Protein AF-A0A0F9K3F4-F1 (afdb_monomer_lite)

Foldseek 3Di:
DDPDDPCVPPCPDQDLLNVLVVVCVVVQKDWPDWDWDDDVNQIKIKTKIWHADPPPPDDDGTDMFMAMDSDSNRGSVRRVVVVVVVVVVD

Sequence (90 aa):
MSGSDLTRYGAVGVSEAARYRKRFADAGWSVAIHNDYRLDGEPMTFWLFTKPLASSACRESGWFVKGEGASDEEALRQAWAALEAFKTRD

Secondary structure (DSSP, 8-state):
-----GGGS---PPPHHHHHHHHHHHTT-EEEEEEEEEETTEEEEEEEEEE--TT-SSSPPPEEEEEEESSHHHHHHHHHHHHHHHHTT-

pLDDT: mean 83.06, std 19.85, range [38.88, 98.5]

Radius of gyration: 17.92 Å; chains: 1; bounding box: 50×45×46 Å

Structure (mmCIF, N/CA/C/O backbone):
data_AF-A0A0F9K3F4-F1
#
_entry.id   AF-A0A0F9K3F4-F1
#
loop_
_atom_site.group_PDB
_atom_site.id
_atom_site.type_symbol
_atom_site.label_atom_id
_atom_site.label_alt_id
_atom_site.label_comp_id
_atom_site.label_asym_id
_atom_site.label_entity_id
_atom_site.label_seq_id
_atom_site.pdbx_PDB_ins_code
_atom_site.Cartn_x
_atom_site.Cartn_y
_atom_site.Cartn_z
_atom_site.occupancy
_atom_site.B_iso_or_equiv
_atom_site.auth_seq_id
_atom_site.auth_comp_id
_atom_site.auth_asym_id
_atom_site.auth_atom_id
_atom_site.pdbx_PDB_model_num
ATOM 1 N N . MET A 1 1 ? -30.477 27.539 -28.290 1.00 38.88 1 MET A N 1
ATOM 2 C CA . MET A 1 1 ? -29.364 26.606 -28.020 1.00 38.88 1 MET A CA 1
ATOM 3 C C . MET A 1 1 ? -28.562 27.183 -26.867 1.00 38.88 1 MET A C 1
ATOM 5 O O . MET A 1 1 ? -27.799 28.114 -27.071 1.00 38.88 1 MET A O 1
ATOM 9 N N . SER A 1 2 ? -28.865 26.747 -25.644 1.00 43.62 2 SER A N 1
ATOM 10 C CA . SER A 1 2 ? -28.206 27.206 -24.418 1.00 43.62 2 SER A CA 1
ATOM 11 C C . SER A 1 2 ? -27.075 26.230 -24.113 1.00 43.62 2 SER A C 1
ATOM 13 O O . SER A 1 2 ? -27.319 25.029 -24.004 1.00 43.62 2 SER A O 1
ATOM 15 N N . GLY A 1 3 ? -25.845 26.746 -24.068 1.00 44.97 3 GLY A N 1
ATOM 16 C CA . GLY A 1 3 ? -24.673 26.002 -23.627 1.00 44.97 3 GLY A CA 1
ATOM 17 C C . GLY A 1 3 ? -24.856 25.608 -22.169 1.00 44.97 3 GLY A C 1
ATOM 18 O O . GLY A 1 3 ? -24.924 26.469 -21.294 1.00 44.97 3 GLY A O 1
ATOM 19 N N . SER A 1 4 ? -24.984 24.308 -21.923 1.00 45.22 4 SER A N 1
ATOM 20 C CA . SER A 1 4 ? -25.016 23.755 -20.579 1.00 45.22 4 SER A CA 1
ATOM 21 C C . SER A 1 4 ? -23.622 23.860 -19.973 1.00 45.22 4 SER A C 1
ATOM 23 O O . SER A 1 4 ? -22.692 23.146 -20.347 1.00 45.22 4 SER A O 1
ATOM 25 N N . ASP A 1 5 ? -23.532 24.810 -19.060 1.00 44.53 5 ASP A N 1
ATOM 26 C CA . ASP A 1 5 ? -22.425 25.155 -18.196 1.00 44.53 5 ASP A CA 1
ATOM 27 C C . ASP A 1 5 ? -21.915 23.934 -17.404 1.00 44.53 5 ASP A C 1
ATOM 29 O O . ASP A 1 5 ? -22.533 23.477 -16.439 1.00 44.53 5 ASP A O 1
ATOM 33 N N . LEU A 1 6 ? -20.781 23.379 -17.843 1.00 48.31 6 LEU A N 1
ATOM 34 C CA . LEU A 1 6 ? -20.082 22.271 -17.180 1.00 48.31 6 LEU A CA 1
ATOM 35 C C . LEU A 1 6 ? -19.288 22.723 -15.939 1.00 48.31 6 LEU A C 1
ATOM 37 O O . LEU A 1 6 ? -18.643 21.895 -15.302 1.00 48.31 6 LEU A O 1
ATOM 41 N N . THR A 1 7 ? -19.356 23.997 -15.532 1.00 48.56 7 THR A N 1
ATOM 42 C CA . THR A 1 7 ? -18.676 24.479 -14.312 1.00 48.56 7 THR A CA 1
ATOM 43 C C . THR A 1 7 ? -19.360 24.055 -13.003 1.00 48.56 7 THR A C 1
ATOM 45 O O . THR A 1 7 ? -18.824 24.297 -11.922 1.00 48.56 7 THR A O 1
ATOM 48 N N . ARG A 1 8 ? -20.518 23.376 -13.061 1.00 45.41 8 ARG A N 1
ATOM 49 C CA . ARG A 1 8 ? -21.299 22.986 -11.869 1.00 45.41 8 ARG A CA 1
ATOM 50 C C . ARG A 1 8 ? -20.816 21.724 -11.150 1.00 45.41 8 ARG A C 1
ATOM 52 O O . ARG A 1 8 ? -21.173 21.526 -9.991 1.00 45.41 8 ARG A O 1
ATOM 59 N N . TYR A 1 9 ? -19.982 20.903 -11.785 1.00 44.94 9 TYR A N 1
ATOM 60 C CA . TYR A 1 9 ? -19.231 19.859 -11.087 1.00 44.94 9 TYR A CA 1
ATOM 61 C C . TYR A 1 9 ? -17.936 20.486 -10.590 1.00 44.94 9 TYR A C 1
ATOM 63 O O . TYR A 1 9 ? -16.888 20.369 -11.223 1.00 44.94 9 TYR A O 1
ATOM 71 N N . GLY A 1 10 ? -18.047 21.233 -9.487 1.00 41.75 10 GLY A N 1
ATOM 72 C CA . GLY A 1 10 ? -16.904 21.826 -8.805 1.00 41.75 10 GLY A CA 1
ATOM 73 C C . GLY A 1 10 ? -15.791 20.795 -8.661 1.00 41.75 10 GLY A C 1
ATOM 74 O O . GLY A 1 10 ? -16.074 19.617 -8.454 1.00 41.75 10 GLY A O 1
ATOM 75 N N . ALA A 1 11 ? -14.545 21.233 -8.826 1.00 50.75 11 ALA A N 1
ATOM 76 C CA . ALA A 1 11 ? -13.359 20.407 -8.672 1.00 50.75 11 ALA A CA 1
ATOM 77 C C . ALA A 1 11 ? -13.392 19.688 -7.313 1.00 50.75 11 ALA A C 1
ATOM 79 O O . ALA A 1 11 ? -12.943 20.220 -6.299 1.00 50.75 11 ALA A O 1
ATOM 80 N N . VAL A 1 12 ? -13.965 18.484 -7.286 1.00 55.34 12 VAL A N 1
ATOM 81 C CA . VAL A 1 12 ? -13.906 17.587 -6.141 1.00 55.34 12 VAL A CA 1
ATOM 82 C C . VAL A 1 12 ? -12.447 17.178 -6.092 1.00 55.34 12 VAL A C 1
ATOM 84 O O . VAL A 1 12 ? -11.986 16.409 -6.937 1.00 55.34 12 VAL A O 1
ATOM 87 N N . GLY A 1 13 ? -11.686 17.815 -5.203 1.00 60.34 13 GLY A N 1
ATOM 88 C CA . GLY A 1 13 ? -10.259 17.566 -5.070 1.00 60.34 13 GLY A CA 1
ATOM 89 C C . GLY A 1 13 ? -10.005 16.062 -5.011 1.00 60.34 13 GLY A C 1
ATOM 90 O O . GLY A 1 13 ? -10.689 15.334 -4.294 1.00 60.34 13 GLY A O 1
ATOM 91 N N . VAL A 1 14 ? -9.050 15.581 -5.806 1.00 72.62 14 VAL A N 1
ATOM 92 C CA . VAL A 1 14 ? -8.657 14.171 -5.775 1.00 72.62 14 VAL A CA 1
ATOM 93 C C . VAL A 1 14 ? -8.166 13.862 -4.361 1.00 72.62 14 VAL A C 1
ATOM 95 O O . VAL A 1 14 ? -7.177 14.463 -3.931 1.00 72.62 14 VAL A O 1
ATOM 98 N N . SER A 1 15 ? -8.871 12.965 -3.657 1.00 89.50 15 SER A N 1
ATOM 99 C CA . SER A 1 15 ? -8.522 12.530 -2.294 1.00 89.50 15 SER A CA 1
ATOM 100 C C . SER A 1 15 ? -7.053 12.110 -2.191 1.00 89.50 15 SER A C 1
ATOM 102 O O . SER A 1 15 ? -6.488 11.583 -3.155 1.00 89.50 15 SER A O 1
ATOM 104 N N . GLU A 1 16 ? -6.436 12.289 -1.024 1.00 90.06 16 GLU A N 1
ATOM 105 C CA . GLU A 1 16 ? -5.042 11.879 -0.800 1.00 90.06 16 GLU A CA 1
ATOM 106 C C . GLU A 1 16 ? -4.843 10.377 -1.044 1.00 90.06 16 GLU A C 1
ATOM 108 O O . GLU A 1 16 ? -3.892 9.977 -1.717 1.00 90.06 16 GLU A O 1
ATOM 113 N N . ALA A 1 17 ? -5.805 9.540 -0.646 1.00 89.88 17 ALA A N 1
ATOM 114 C CA . ALA A 1 17 ? -5.808 8.120 -0.988 1.00 89.88 17 ALA A CA 1
ATOM 115 C C . ALA A 1 17 ? -5.701 7.879 -2.507 1.00 89.88 17 ALA A C 1
ATOM 117 O O . ALA A 1 17 ? -4.875 7.091 -2.973 1.00 89.88 17 ALA A O 1
ATOM 118 N N . ALA A 1 18 ? -6.482 8.598 -3.320 1.00 92.88 18 ALA A N 1
ATOM 119 C CA . ALA A 1 18 ? -6.405 8.478 -4.774 1.00 92.88 18 ALA A CA 1
ATOM 120 C C . ALA A 1 18 ? -5.051 8.949 -5.338 1.00 92.88 18 ALA A C 1
ATOM 122 O O . ALA A 1 18 ? -4.552 8.349 -6.294 1.00 92.88 18 ALA A O 1
ATOM 123 N N . ARG A 1 19 ? -4.417 9.957 -4.725 1.00 94.19 19 ARG A N 1
ATOM 124 C CA . ARG A 1 19 ? -3.065 10.403 -5.098 1.00 94.19 19 ARG A CA 1
ATOM 125 C C . ARG A 1 19 ? -2.017 9.337 -4.801 1.00 94.19 19 ARG A C 1
ATOM 127 O O . ARG A 1 19 ? -1.200 9.048 -5.674 1.00 94.19 19 ARG A O 1
ATOM 134 N N . TYR A 1 20 ? -2.069 8.703 -3.630 1.00 94.75 20 TYR A N 1
ATOM 135 C CA . TYR A 1 20 ? -1.162 7.602 -3.303 1.00 94.75 20 TYR A CA 1
ATOM 136 C C . TYR A 1 20 ? -1.352 6.401 -4.226 1.00 94.75 20 TYR A C 1
ATOM 138 O O . TYR A 1 20 ? -0.364 5.864 -4.728 1.00 94.75 20 TYR A O 1
ATOM 146 N N . ARG A 1 21 ? -2.598 6.011 -4.525 1.00 94.50 21 ARG A N 1
ATOM 147 C CA . ARG A 1 21 ? -2.866 4.923 -5.483 1.00 94.50 21 ARG A CA 1
ATOM 148 C C . ARG A 1 21 ? -2.268 5.220 -6.853 1.00 94.50 21 ARG A C 1
ATOM 150 O O . ARG A 1 21 ? -1.600 4.358 -7.423 1.00 94.50 21 ARG A O 1
ATOM 157 N N . LYS A 1 22 ? -2.447 6.448 -7.355 1.00 95.62 22 LYS A N 1
ATOM 158 C CA . LYS A 1 22 ? -1.819 6.875 -8.609 1.00 95.62 22 LYS A CA 1
ATOM 159 C C . LYS A 1 22 ? -0.292 6.800 -8.517 1.00 95.62 22 LYS A C 1
ATOM 161 O O . LYS A 1 22 ? 0.337 6.285 -9.430 1.00 95.62 22 LYS A O 1
ATOM 166 N N . ARG A 1 23 ? 0.301 7.243 -7.406 1.00 95.50 23 ARG A N 1
ATOM 167 C CA . ARG A 1 23 ? 1.755 7.216 -7.194 1.00 95.50 23 ARG A CA 1
ATOM 168 C C . ARG A 1 23 ? 2.334 5.796 -7.214 1.00 95.50 23 ARG A C 1
ATOM 170 O O . ARG A 1 23 ? 3.387 5.585 -7.808 1.00 95.50 23 ARG A O 1
ATOM 177 N N . PHE A 1 24 ? 1.647 4.823 -6.611 1.00 95.94 24 PHE A N 1
ATOM 178 C CA . PHE A 1 24 ? 2.021 3.408 -6.711 1.00 95.94 24 PHE A CA 1
ATOM 179 C C . PHE A 1 24 ? 1.957 2.905 -8.156 1.00 95.94 24 PHE A C 1
ATOM 181 O O . PHE A 1 24 ? 2.930 2.317 -8.633 1.00 95.94 24 PHE A O 1
ATOM 188 N N . ALA A 1 25 ? 0.859 3.190 -8.863 1.00 94.75 25 ALA A N 1
ATOM 189 C CA . ALA A 1 25 ? 0.686 2.792 -10.259 1.00 94.75 25 ALA A CA 1
ATOM 190 C C . ALA A 1 25 ? 1.768 3.399 -11.170 1.00 94.75 25 ALA A C 1
ATOM 192 O O . ALA A 1 25 ? 2.411 2.674 -11.927 1.00 94.75 25 ALA A O 1
ATOM 193 N N . ASP A 1 26 ? 2.041 4.699 -11.032 1.00 96.06 26 ASP A N 1
ATOM 194 C CA . ASP A 1 26 ? 3.088 5.408 -11.780 1.00 96.06 26 ASP A CA 1
ATOM 195 C C . ASP A 1 26 ? 4.489 4.818 -11.504 1.00 96.06 26 ASP A C 1
ATOM 197 O O . ASP A 1 26 ? 5.361 4.835 -12.370 1.00 96.06 26 ASP A O 1
ATOM 201 N N . ALA A 1 27 ? 4.714 4.254 -10.311 1.00 92.81 27 ALA A N 1
ATOM 202 C CA . ALA A 1 27 ? 5.958 3.581 -9.932 1.00 92.81 27 ALA A CA 1
ATOM 203 C C . ALA A 1 27 ? 6.016 2.091 -10.344 1.00 92.81 27 ALA A C 1
ATOM 205 O O . ALA A 1 27 ? 6.988 1.395 -10.013 1.00 92.81 27 ALA A O 1
ATOM 206 N N . GLY A 1 28 ? 5.005 1.592 -11.061 1.00 93.12 28 GLY A N 1
ATOM 207 C CA . GLY A 1 28 ? 4.922 0.216 -11.556 1.00 93.12 28 GLY A CA 1
ATOM 208 C C . GLY A 1 28 ? 4.499 -0.812 -10.506 1.00 93.12 28 GLY A C 1
ATOM 209 O O . GLY A 1 28 ? 4.794 -1.994 -10.663 1.00 93.12 28 GLY A O 1
ATOM 210 N N . TRP A 1 29 ? 3.856 -0.375 -9.423 1.00 94.62 29 TRP A N 1
ATOM 211 C CA . TRP A 1 29 ? 3.272 -1.261 -8.416 1.00 94.62 29 TRP A CA 1
ATOM 212 C C . TRP A 1 29 ? 1.806 -1.542 -8.732 1.00 94.62 29 TRP A C 1
ATOM 214 O O . TRP A 1 29 ? 1.082 -0.669 -9.206 1.00 94.62 29 TRP A O 1
ATOM 224 N N . SER A 1 30 ? 1.357 -2.753 -8.419 1.00 94.94 30 SER A N 1
ATOM 225 C CA . SER A 1 30 ? -0.039 -3.175 -8.553 1.00 94.94 30 SER A CA 1
ATOM 226 C C . SER A 1 30 ? -0.620 -3.546 -7.196 1.00 94.94 30 SER A C 1
ATOM 228 O O . SER A 1 30 ? 0.083 -4.094 -6.347 1.00 94.94 30 SER A O 1
ATOM 230 N N . VAL A 1 31 ? -1.909 -3.266 -6.997 1.00 96.75 31 VAL A N 1
ATOM 231 C CA . VAL A 1 31 ? -2.647 -3.722 -5.811 1.00 96.75 31 VAL A CA 1
ATOM 232 C C . VAL A 1 31 ? -2.806 -5.237 -5.904 1.00 96.75 31 VAL A C 1
ATOM 234 O O . VAL A 1 31 ? -3.384 -5.736 -6.865 1.00 96.75 31 VAL A O 1
ATOM 237 N N . ALA A 1 32 ? -2.292 -5.960 -4.913 1.00 95.88 32 ALA A N 1
ATOM 238 C CA . ALA A 1 32 ? -2.496 -7.398 -4.775 1.00 95.88 32 ALA A CA 1
ATOM 239 C C . ALA A 1 32 ? -3.676 -7.705 -3.845 1.00 95.88 32 ALA A C 1
ATOM 241 O O . ALA A 1 32 ? -4.466 -8.599 -4.132 1.00 95.88 32 ALA A O 1
ATOM 242 N N . ILE A 1 33 ? -3.799 -6.959 -2.741 1.00 97.12 33 ILE A N 1
ATOM 243 C CA . ILE A 1 33 ? -4.893 -7.091 -1.771 1.00 97.12 33 ILE A CA 1
ATOM 244 C C . ILE A 1 33 ? -5.296 -5.697 -1.292 1.00 97.12 33 ILE A C 1
ATOM 246 O O . ILE A 1 33 ? -4.438 -4.875 -0.969 1.00 97.12 33 ILE A O 1
ATOM 250 N N . HIS A 1 34 ? -6.604 -5.469 -1.213 1.00 97.56 34 HIS A N 1
ATOM 251 C CA . HIS A 1 34 ? -7.221 -4.397 -0.442 1.00 97.56 34 HIS A CA 1
ATOM 252 C C . HIS A 1 34 ? -8.315 -5.029 0.419 1.00 97.56 34 HIS A C 1
ATOM 254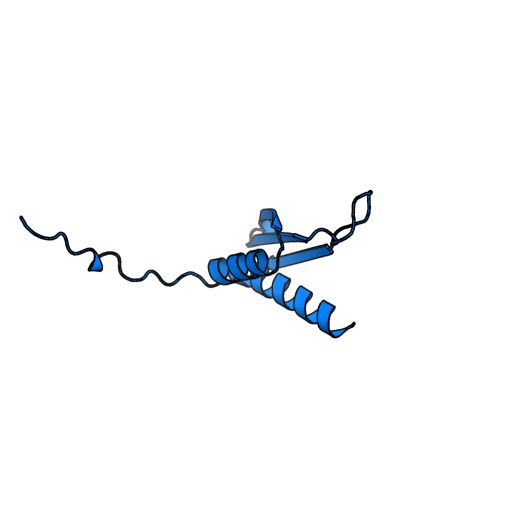 O O . HIS A 1 34 ? -9.142 -5.775 -0.111 1.00 97.56 34 HIS A O 1
ATOM 260 N N . ASN A 1 35 ? -8.284 -4.787 1.726 1.00 98.00 35 ASN A N 1
ATOM 261 C CA . ASN A 1 35 ? -9.241 -5.375 2.650 1.00 98.00 35 ASN A CA 1
ATOM 262 C C . ASN A 1 35 ? -9.604 -4.411 3.777 1.00 98.00 35 ASN A C 1
ATOM 264 O O . ASN A 1 35 ? -8.730 -3.994 4.534 1.00 98.00 35 ASN A O 1
ATOM 268 N N . ASP A 1 36 ? -10.901 -4.172 3.936 1.00 98.38 36 ASP A N 1
ATOM 269 C CA . ASP A 1 36 ? -11.464 -3.486 5.092 1.00 98.38 36 ASP A CA 1
ATOM 270 C C . ASP A 1 36 ? -11.903 -4.521 6.129 1.00 98.38 36 ASP A C 1
ATOM 272 O O . ASP A 1 36 ? -12.529 -5.534 5.804 1.00 98.38 36 ASP A O 1
ATOM 276 N N . TYR A 1 37 ? -11.567 -4.290 7.392 1.00 97.81 37 TYR A N 1
ATOM 277 C CA . TYR A 1 37 ? -11.856 -5.228 8.469 1.00 97.81 37 TYR A CA 1
ATOM 278 C C . TYR A 1 37 ? -12.089 -4.505 9.796 1.00 97.81 37 TYR A C 1
ATOM 280 O O . TYR A 1 37 ? -12.061 -3.278 9.872 1.00 97.81 37 TYR A O 1
ATOM 288 N N . ARG A 1 38 ? -12.378 -5.275 10.850 1.00 98.12 38 ARG A N 1
ATOM 289 C CA . ARG A 1 38 ? -12.470 -4.752 12.215 1.00 98.12 38 ARG A CA 1
ATOM 290 C C . ARG A 1 38 ? -11.445 -5.420 13.118 1.00 98.12 38 ARG A C 1
ATOM 292 O O . ARG A 1 38 ? -11.377 -6.648 13.137 1.00 98.12 38 ARG A O 1
ATOM 299 N N . LEU A 1 39 ? -10.705 -4.620 13.879 1.00 96.44 39 LEU A N 1
ATOM 300 C CA . LEU A 1 39 ? -9.791 -5.071 14.927 1.00 96.44 39 LEU A CA 1
ATOM 301 C C . LEU A 1 39 ? -10.355 -4.632 16.275 1.00 96.44 39 LEU A C 1
ATOM 303 O O . LEU A 1 39 ? -10.510 -3.439 16.505 1.00 96.44 39 LEU A O 1
ATOM 307 N N . ASP A 1 40 ? -10.741 -5.583 17.126 1.00 97.00 40 ASP A N 1
ATOM 308 C CA . ASP A 1 40 ? -11.374 -5.301 18.427 1.00 97.00 40 ASP A CA 1
ATOM 309 C C . ASP A 1 40 ? -12.580 -4.342 18.345 1.00 97.00 40 ASP A C 1
ATOM 311 O O . ASP A 1 40 ? -12.864 -3.565 19.250 1.00 97.00 40 ASP A O 1
ATOM 315 N N . GLY A 1 41 ? -13.322 -4.416 17.234 1.00 97.19 41 GLY A N 1
ATOM 316 C CA . GLY A 1 41 ? -14.481 -3.566 16.949 1.00 97.19 41 GLY A CA 1
ATOM 317 C C . GLY A 1 41 ? -14.163 -2.297 16.154 1.00 97.19 41 GLY A C 1
ATOM 318 O O . GLY A 1 41 ? -15.072 -1.773 15.505 1.00 97.19 41 GLY A O 1
ATOM 319 N N . GLU A 1 42 ? -12.903 -1.867 16.101 1.00 97.69 42 GLU A N 1
ATOM 320 C CA . GLU A 1 42 ? -12.472 -0.657 15.394 1.00 97.69 42 GLU A CA 1
ATOM 321 C C . GLU A 1 42 ? -12.299 -0.903 13.886 1.00 97.69 42 GLU A C 1
ATOM 323 O O . GLU A 1 42 ? -11.732 -1.930 13.502 1.00 97.69 42 GLU A O 1
ATOM 328 N N . PRO A 1 43 ? -12.798 -0.010 13.008 1.00 97.94 43 PRO A N 1
ATOM 329 C CA . PRO A 1 43 ? -12.641 -0.145 11.565 1.00 97.94 43 PRO A CA 1
ATOM 330 C C . PRO A 1 43 ? -11.187 0.086 11.141 1.00 97.94 43 PRO A C 1
ATOM 332 O O . PRO A 1 43 ? -10.565 1.076 11.516 1.00 97.94 43 PRO A O 1
ATOM 335 N N . MET A 1 44 ? -10.678 -0.814 10.308 1.00 98.31 44 MET A N 1
ATOM 336 C CA . MET A 1 44 ? -9.317 -0.801 9.785 1.00 98.31 44 MET A CA 1
ATOM 337 C C . MET A 1 44 ? -9.330 -1.101 8.287 1.00 98.31 44 MET A C 1
ATOM 339 O O . MET A 1 44 ? -10.234 -1.771 7.787 1.00 98.31 44 MET A O 1
ATOM 343 N N . THR A 1 45 ? -8.294 -0.661 7.582 1.00 98.44 45 THR A N 1
ATOM 344 C CA . THR A 1 45 ? -8.041 -1.024 6.187 1.00 98.44 45 THR A CA 1
ATOM 345 C C . THR A 1 45 ? -6.599 -1.475 5.994 1.00 98.44 45 THR A C 1
ATOM 347 O O . THR A 1 45 ? -5.670 -0.972 6.632 1.00 98.44 45 THR A O 1
ATOM 350 N N . PHE A 1 46 ? -6.419 -2.445 5.106 1.00 98.31 46 PHE A N 1
ATOM 351 C CA . PHE A 1 46 ? -5.152 -3.068 4.765 1.00 98.31 46 PHE A CA 1
ATOM 352 C C . PHE A 1 46 ? -4.928 -3.015 3.255 1.00 98.31 46 PHE A C 1
ATOM 354 O O . PHE A 1 46 ? -5.790 -3.410 2.467 1.00 98.31 46 PHE A O 1
ATOM 361 N N . TRP A 1 47 ? -3.723 -2.607 2.858 1.00 98.50 47 TRP A N 1
ATOM 362 C CA . TRP A 1 47 ? -3.288 -2.556 1.467 1.00 98.50 47 TRP A CA 1
ATOM 363 C C . TRP A 1 47 ? -1.980 -3.327 1.279 1.00 98.50 47 TRP A C 1
ATOM 365 O O . TRP A 1 47 ? -1.002 -3.094 1.991 1.00 98.50 47 TRP A O 1
ATOM 375 N N . LEU A 1 48 ? -1.938 -4.200 0.271 1.00 97.62 48 LEU A N 1
ATOM 376 C CA . LEU A 1 48 ? -0.734 -4.890 -0.193 1.00 97.62 48 LEU A CA 1
ATOM 377 C C . LEU A 1 48 ? -0.491 -4.568 -1.664 1.00 97.62 48 LEU A C 1
ATOM 379 O O . LEU A 1 48 ? -1.345 -4.820 -2.518 1.00 97.62 48 LEU A O 1
ATOM 383 N N . PHE A 1 49 ? 0.711 -4.091 -1.961 1.00 96.81 49 PHE A N 1
ATOM 384 C CA . PHE A 1 49 ? 1.192 -3.850 -3.312 1.00 96.81 49 PHE A CA 1
ATOM 385 C C . PHE A 1 49 ? 2.292 -4.834 -3.673 1.00 96.81 49 PHE A C 1
ATOM 387 O O . PHE A 1 49 ? 3.102 -5.211 -2.827 1.00 96.81 49 PHE A O 1
ATOM 394 N N . THR A 1 50 ? 2.351 -5.204 -4.948 1.00 94.06 50 THR A N 1
ATOM 395 C CA . THR A 1 50 ? 3.428 -6.025 -5.507 1.00 94.06 50 THR A CA 1
ATOM 396 C C . THR A 1 50 ? 4.006 -5.384 -6.762 1.00 94.06 50 THR A C 1
ATOM 398 O O . THR A 1 50 ? 3.319 -4.642 -7.469 1.00 94.06 50 THR A O 1
ATOM 401 N N . LYS A 1 51 ? 5.283 -5.654 -7.030 1.00 90.50 51 LYS A N 1
ATOM 402 C CA . LYS A 1 51 ? 5.975 -5.236 -8.248 1.00 90.50 51 LYS A CA 1
ATOM 403 C C . LYS A 1 51 ? 6.870 -6.374 -8.748 1.00 90.50 51 LYS A C 1
ATOM 405 O O . LYS A 1 51 ? 7.726 -6.833 -7.990 1.00 90.50 51 LYS A O 1
ATOM 410 N N . PRO A 1 52 ? 6.702 -6.843 -9.997 1.00 84.38 52 PRO A N 1
ATOM 411 C CA . PRO A 1 52 ? 7.569 -7.878 -10.548 1.00 84.38 52 PRO A CA 1
ATOM 412 C C . PRO A 1 52 ? 9.012 -7.371 -10.687 1.00 84.38 52 PRO A C 1
ATOM 414 O O . PRO A 1 52 ? 9.250 -6.177 -10.893 1.00 84.38 52 PRO A O 1
ATOM 417 N N . LEU A 1 53 ? 9.978 -8.286 -10.593 1.00 79.25 53 LEU A N 1
ATOM 418 C CA . LEU A 1 53 ? 11.365 -8.002 -10.958 1.00 79.25 53 LEU A CA 1
ATOM 419 C C . LEU A 1 53 ? 11.487 -7.903 -12.483 1.00 79.25 53 LEU A C 1
ATOM 421 O O . LEU A 1 53 ? 10.838 -8.644 -13.216 1.00 79.25 53 LEU A O 1
ATOM 425 N N . ALA A 1 54 ?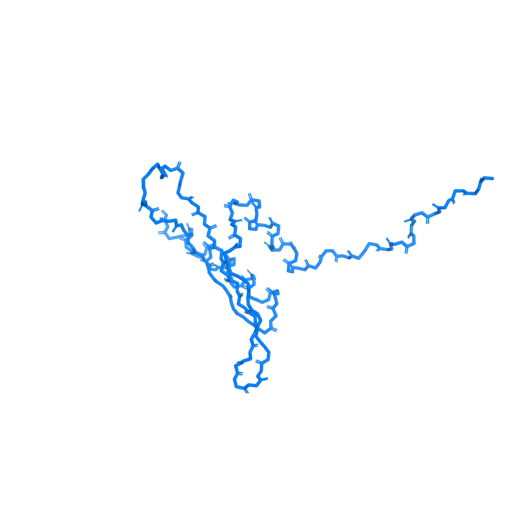 12.337 -6.992 -12.962 1.00 69.25 54 ALA A N 1
ATOM 426 C CA . ALA A 1 54 ? 12.483 -6.702 -14.391 1.00 69.25 54 ALA A CA 1
ATOM 427 C C . ALA A 1 54 ? 12.984 -7.898 -15.231 1.00 69.25 54 ALA A C 1
ATOM 429 O O . ALA A 1 54 ? 12.839 -7.876 -16.450 1.00 69.25 54 ALA A O 1
ATOM 430 N N . SER A 1 55 ? 13.565 -8.930 -14.606 1.00 64.69 55 SER A N 1
ATOM 431 C CA . SER A 1 55 ? 14.202 -10.068 -15.283 1.00 64.69 55 SER A CA 1
ATOM 432 C C . SER A 1 55 ? 13.488 -11.416 -15.121 1.00 64.69 55 SER A C 1
ATOM 434 O O . SER A 1 55 ? 14.011 -12.420 -15.606 1.00 64.69 55 SER A O 1
ATOM 436 N N . SER A 1 56 ? 12.333 -11.508 -14.453 1.00 53.69 56 SER A N 1
ATOM 437 C CA . SER A 1 56 ? 11.780 -12.821 -14.090 1.00 53.69 56 SER A CA 1
ATOM 438 C C . SER A 1 56 ? 11.006 -13.502 -15.230 1.00 53.69 56 SER A C 1
ATOM 440 O O . SER A 1 56 ? 9.782 -13.589 -15.238 1.00 53.69 56 SER A O 1
ATOM 442 N N . ALA A 1 57 ? 11.753 -14.092 -16.170 1.00 54.09 57 ALA A N 1
ATOM 443 C CA . ALA A 1 57 ? 11.264 -15.156 -17.054 1.00 54.09 57 ALA A CA 1
ATOM 444 C C . ALA A 1 57 ? 11.033 -16.488 -16.302 1.00 54.09 57 ALA A C 1
ATOM 446 O O . ALA A 1 57 ? 10.354 -17.378 -16.807 1.00 54.09 57 ALA A O 1
ATOM 447 N N . CYS A 1 58 ? 11.547 -16.623 -15.075 1.00 40.00 58 CYS A N 1
ATOM 448 C CA . CYS A 1 58 ? 11.378 -17.797 -14.224 1.00 40.00 58 CYS A CA 1
ATOM 449 C C . CYS A 1 58 ? 11.258 -17.370 -12.753 1.00 40.00 58 CYS A C 1
ATOM 451 O O . CYS A 1 58 ? 12.159 -16.714 -12.256 1.00 40.00 58 CYS A O 1
ATOM 453 N N . ARG A 1 59 ? 10.167 -17.769 -12.079 1.00 51.34 59 ARG A N 1
ATOM 454 C CA . ARG A 1 59 ? 10.007 -18.091 -10.633 1.00 51.34 59 ARG A CA 1
ATOM 455 C C . ARG A 1 59 ? 10.691 -17.243 -9.531 1.00 51.34 59 ARG A C 1
ATOM 457 O O . ARG A 1 59 ? 10.677 -17.678 -8.384 1.00 51.34 59 ARG A O 1
ATOM 464 N N . GLU A 1 60 ? 11.231 -16.064 -9.805 1.00 58.62 60 GLU A N 1
ATOM 465 C CA . GLU A 1 60 ? 11.815 -15.197 -8.776 1.00 58.62 60 GLU A CA 1
ATOM 466 C C . GLU A 1 60 ? 10.780 -14.255 -8.151 1.00 58.62 60 GLU A C 1
ATOM 468 O O . GLU A 1 60 ? 9.920 -13.685 -8.830 1.00 58.62 60 GLU A O 1
ATOM 473 N N . SER A 1 61 ? 10.872 -14.130 -6.826 1.00 67.69 61 SER A N 1
ATOM 474 C CA . SER A 1 61 ? 9.989 -13.361 -5.953 1.00 67.69 61 SER A CA 1
ATOM 475 C C . SER A 1 61 ? 9.979 -11.880 -6.338 1.00 67.69 61 SER A C 1
ATOM 477 O O . SER A 1 61 ? 11.022 -11.233 -6.353 1.00 67.69 61 SER A O 1
ATOM 479 N N . GLY A 1 62 ? 8.802 -11.324 -6.631 1.00 79.75 62 GLY A N 1
ATOM 480 C CA . GLY A 1 62 ? 8.635 -9.880 -6.806 1.00 79.75 62 GLY A CA 1
ATOM 481 C C . GLY A 1 62 ? 8.818 -9.106 -5.496 1.00 79.75 62 GLY A C 1
ATOM 482 O O . GLY A 1 62 ? 8.832 -9.678 -4.405 1.00 79.75 62 GLY A O 1
ATOM 483 N N . TRP A 1 63 ? 8.900 -7.783 -5.601 1.00 89.44 63 TRP A N 1
ATOM 484 C CA . TRP A 1 63 ? 8.829 -6.904 -4.439 1.00 89.44 63 TRP A CA 1
ATOM 485 C C . TRP A 1 63 ? 7.399 -6.821 -3.921 1.00 89.44 63 TRP A C 1
ATOM 487 O O . TRP A 1 63 ? 6.444 -6.847 -4.702 1.00 89.44 63 TRP A O 1
ATOM 497 N N . PHE A 1 64 ? 7.251 -6.650 -2.612 1.00 93.69 64 PHE A N 1
ATOM 498 C CA . PHE A 1 64 ? 5.973 -6.337 -1.991 1.00 93.69 64 PHE A CA 1
ATOM 499 C C . PHE A 1 64 ? 6.136 -5.237 -0.947 1.00 93.69 64 PHE A C 1
ATOM 501 O O . PHE A 1 64 ? 7.189 -5.095 -0.328 1.00 93.69 64 PHE A O 1
ATOM 508 N N . VAL A 1 65 ? 5.078 -4.461 -0.745 1.00 96.50 65 VAL A N 1
ATOM 509 C CA . VAL A 1 65 ? 4.992 -3.491 0.344 1.00 96.50 65 VAL A CA 1
ATOM 510 C C . VAL A 1 65 ? 3.560 -3.430 0.841 1.00 96.50 65 VAL A C 1
ATOM 512 O O . VAL A 1 65 ? 2.618 -3.538 0.055 1.00 96.50 65 VAL A O 1
ATOM 515 N N . LYS A 1 66 ? 3.396 -3.288 2.154 1.00 97.69 66 LYS A N 1
ATOM 516 C CA . LYS A 1 66 ? 2.087 -3.218 2.793 1.00 97.69 66 LYS A CA 1
ATOM 517 C C . LYS A 1 66 ? 1.951 -1.982 3.663 1.00 97.69 66 LYS A C 1
ATOM 519 O O . LYS A 1 66 ? 2.952 -1.440 4.129 1.00 97.69 66 LYS A O 1
ATOM 524 N N . GLY A 1 67 ? 0.711 -1.598 3.919 1.00 98.06 67 GLY A N 1
ATOM 525 C CA . GLY A 1 67 ? 0.354 -0.593 4.907 1.00 98.06 67 GLY A CA 1
ATOM 526 C C . GLY A 1 67 ? -1.039 -0.857 5.456 1.00 98.06 67 GLY A C 1
ATOM 527 O O . GLY A 1 67 ? -1.855 -1.519 4.813 1.00 98.06 67 GLY A O 1
ATOM 528 N N . GLU A 1 68 ? -1.277 -0.381 6.669 1.00 98.12 68 GLU A N 1
ATOM 529 C CA . GLU A 1 68 ? -2.474 -0.698 7.438 1.00 98.12 68 GLU A CA 1
ATOM 530 C C . GLU A 1 68 ? -2.810 0.458 8.376 1.00 98.12 68 GLU A C 1
ATOM 532 O O . GLU A 1 68 ? -1.911 1.067 8.951 1.00 98.12 68 GLU A O 1
ATOM 537 N N . GLY A 1 69 ? -4.085 0.795 8.525 1.00 97.38 69 GLY A N 1
ATOM 538 C CA . GLY A 1 69 ? -4.483 1.926 9.361 1.00 97.38 69 GLY A CA 1
ATOM 539 C C . GLY A 1 69 ? -5.989 2.078 9.475 1.0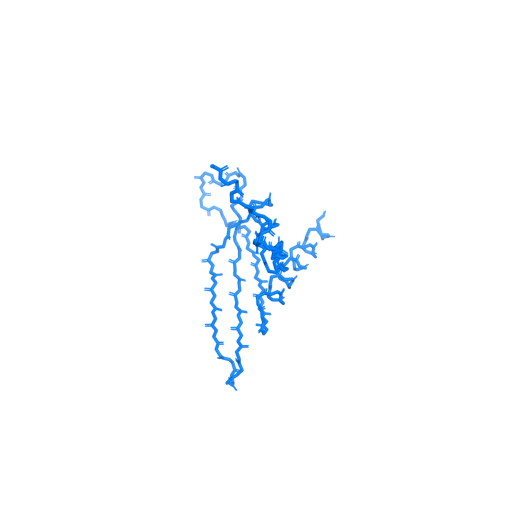0 97.38 69 GLY A C 1
ATOM 540 O O . GLY A 1 69 ? -6.743 1.290 8.908 1.00 97.38 69 GLY A O 1
ATOM 541 N N . ALA A 1 70 ? -6.428 3.1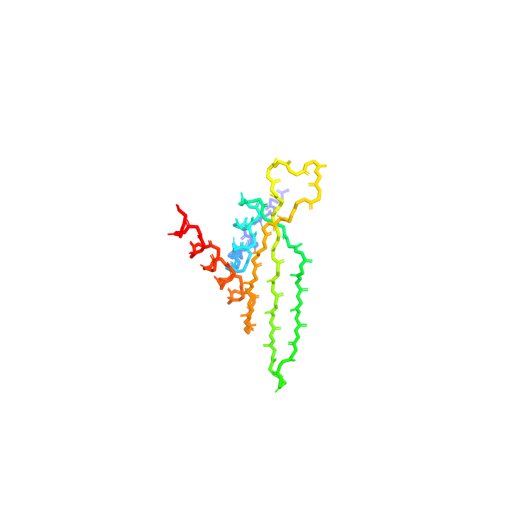18 10.179 1.00 97.69 70 ALA A N 1
ATOM 542 C CA . ALA A 1 70 ? -7.851 3.392 10.383 1.00 97.69 70 ALA A CA 1
ATOM 543 C C . ALA A 1 70 ? -8.534 3.991 9.132 1.00 97.69 70 ALA A C 1
ATOM 545 O O . ALA A 1 70 ? -9.745 4.203 9.110 1.00 97.69 70 ALA A O 1
ATOM 546 N N . SER A 1 71 ? -7.759 4.312 8.089 1.00 96.94 71 SER A N 1
ATOM 547 C CA . SER A 1 71 ? -8.239 4.886 6.829 1.00 96.94 71 SER A CA 1
ATOM 548 C C . SER A 1 71 ? -7.325 4.536 5.655 1.00 96.94 71 SER A C 1
ATOM 550 O O . SER A 1 71 ? -6.138 4.251 5.845 1.00 96.94 71 SER A O 1
ATOM 552 N N . ASP A 1 72 ? -7.861 4.633 4.433 1.00 97.19 72 ASP A N 1
ATOM 553 C CA . ASP A 1 72 ? -7.098 4.433 3.192 1.00 97.19 72 ASP A CA 1
ATOM 554 C C . ASP A 1 72 ? -5.868 5.338 3.131 1.00 97.19 72 ASP A C 1
ATOM 556 O O . ASP A 1 72 ? -4.781 4.905 2.758 1.00 97.19 72 ASP A O 1
ATOM 560 N N . GLU A 1 73 ? -6.032 6.610 3.501 1.00 97.19 73 GLU A N 1
ATOM 561 C CA . GLU A 1 73 ? -4.947 7.587 3.486 1.00 97.19 73 GLU A CA 1
ATOM 562 C C . GLU A 1 73 ? -3.804 7.158 4.408 1.00 97.19 73 GLU A C 1
ATOM 564 O O . GLU A 1 73 ? -2.638 7.186 4.011 1.00 97.19 73 GLU A O 1
ATOM 569 N N . GLU A 1 74 ? -4.131 6.715 5.622 1.00 97.69 74 GLU A N 1
ATOM 570 C CA . GLU A 1 74 ? -3.134 6.265 6.582 1.00 97.69 74 GLU A CA 1
ATOM 571 C C . GLU A 1 74 ? -2.404 5.009 6.099 1.00 97.69 74 GLU A C 1
ATOM 573 O O . GLU A 1 74 ? -1.169 4.996 6.076 1.00 97.69 74 GLU A O 1
ATOM 578 N N . ALA A 1 75 ? -3.146 3.988 5.666 1.00 98.19 75 ALA A N 1
ATOM 579 C CA . ALA A 1 75 ? -2.571 2.738 5.184 1.00 98.19 75 ALA A CA 1
ATOM 580 C C . ALA A 1 75 ? -1.666 2.971 3.962 1.00 98.19 75 ALA A C 1
ATOM 582 O O . ALA A 1 75 ? -0.529 2.495 3.915 1.00 98.19 75 ALA A O 1
ATOM 583 N N . LEU A 1 76 ? -2.119 3.767 2.991 1.00 98.19 76 LEU A N 1
ATOM 584 C CA . LEU A 1 76 ? -1.353 4.077 1.785 1.00 98.19 76 LEU A CA 1
ATOM 585 C C . LEU A 1 76 ? -0.109 4.927 2.080 1.00 98.19 76 LEU A C 1
ATOM 587 O O . LEU A 1 76 ? 0.957 4.672 1.509 1.00 98.19 76 LEU A O 1
ATOM 591 N N . ARG A 1 77 ? -0.206 5.897 2.998 1.00 97.62 77 ARG A N 1
ATOM 592 C CA . ARG A 1 77 ? 0.942 6.687 3.462 1.00 97.62 77 ARG A CA 1
ATOM 593 C C . ARG A 1 77 ? 1.984 5.805 4.146 1.00 97.62 77 ARG A C 1
ATOM 595 O O . ARG A 1 77 ? 3.171 5.963 3.864 1.00 97.62 77 ARG A O 1
ATOM 602 N N . GLN A 1 78 ? 1.562 4.878 5.010 1.00 97.94 78 GLN A N 1
ATOM 603 C CA . GLN A 1 78 ? 2.467 3.927 5.661 1.00 97.94 78 GLN A CA 1
ATOM 604 C C . GLN A 1 78 ? 3.167 3.019 4.643 1.00 97.94 78 GLN A C 1
ATOM 606 O O . GLN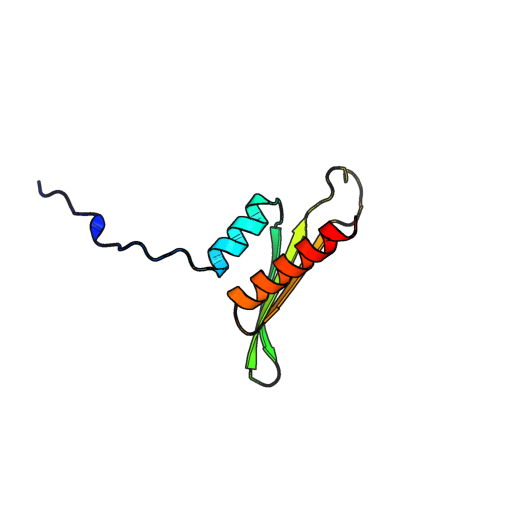 A 1 78 ? 4.390 2.881 4.696 1.00 97.94 78 GLN A O 1
ATOM 611 N N . ALA A 1 79 ? 2.425 2.464 3.679 1.00 97.31 79 ALA A N 1
ATOM 612 C CA . ALA A 1 79 ? 3.002 1.640 2.618 1.00 97.31 79 ALA A CA 1
ATOM 613 C C . ALA A 1 79 ? 4.051 2.420 1.811 1.00 97.31 79 ALA A C 1
ATOM 615 O O . ALA A 1 79 ? 5.138 1.914 1.531 1.00 97.31 79 ALA A O 1
ATOM 616 N N . TRP A 1 80 ? 3.758 3.677 1.465 1.00 97.19 80 TRP A N 1
ATOM 617 C CA . TRP A 1 80 ? 4.704 4.508 0.725 1.00 97.19 80 TRP A CA 1
ATOM 618 C C . TRP A 1 80 ? 5.948 4.847 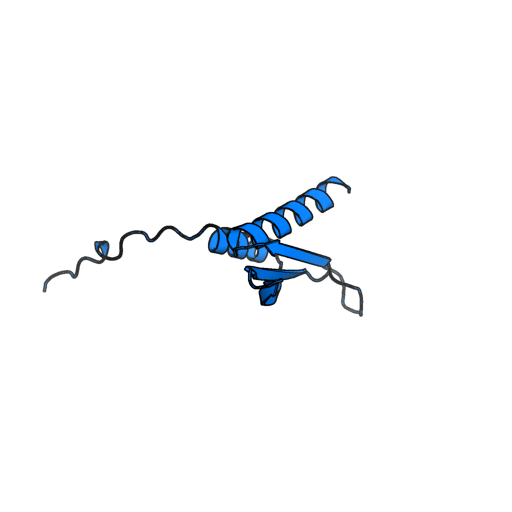1.556 1.00 97.19 80 TRP A C 1
ATOM 620 O O . TRP A 1 80 ? 7.066 4.778 1.051 1.00 97.19 80 TRP A O 1
ATOM 630 N N . ALA A 1 81 ? 5.782 5.167 2.841 1.00 96.12 81 ALA A N 1
ATOM 631 C CA . ALA A 1 81 ? 6.904 5.428 3.739 1.00 96.12 81 ALA A CA 1
ATOM 632 C C . ALA A 1 81 ? 7.814 4.198 3.901 1.00 96.12 81 ALA A C 1
ATOM 634 O O . ALA A 1 81 ? 9.036 4.336 3.862 1.00 96.12 81 ALA A O 1
ATOM 635 N N . ALA A 1 82 ? 7.235 2.998 4.019 1.00 95.31 82 ALA A N 1
ATOM 636 C CA . ALA A 1 82 ? 7.990 1.748 4.073 1.00 95.31 82 ALA A CA 1
ATOM 637 C C . ALA A 1 82 ? 8.801 1.511 2.787 1.00 95.31 82 ALA A C 1
ATOM 639 O O . ALA A 1 82 ? 9.962 1.106 2.856 1.00 95.31 82 ALA A O 1
ATOM 640 N N . LEU A 1 83 ? 8.218 1.818 1.623 1.00 92.69 83 LEU A N 1
ATOM 641 C CA . LEU A 1 83 ? 8.905 1.729 0.337 1.00 92.69 83 LEU A CA 1
ATOM 642 C C . LEU A 1 83 ? 10.098 2.693 0.246 1.00 92.69 83 LEU A C 1
ATOM 644 O O . LEU A 1 83 ? 11.173 2.298 -0.200 1.00 92.69 83 LEU A O 1
ATOM 648 N N . GLU A 1 84 ? 9.930 3.951 0.653 1.00 93.12 84 GLU A N 1
ATOM 649 C CA . GLU A 1 84 ? 11.021 4.934 0.621 1.00 93.12 84 GLU A CA 1
ATOM 650 C C . GLU A 1 84 ? 12.139 4.571 1.607 1.00 93.12 84 GLU A C 1
ATOM 652 O O . GLU A 1 84 ? 13.311 4.639 1.248 1.00 93.12 84 GLU A O 1
ATOM 657 N N . ALA A 1 85 ? 11.790 4.092 2.805 1.00 89.75 85 ALA A N 1
ATOM 658 C CA . ALA A 1 85 ? 12.768 3.632 3.791 1.00 89.75 85 ALA A CA 1
ATOM 659 C C . ALA A 1 85 ? 13.583 2.419 3.309 1.00 89.75 85 ALA A C 1
ATOM 661 O O . ALA A 1 85 ? 14.741 2.264 3.699 1.00 89.75 85 ALA A O 1
ATOM 662 N N . PHE A 1 86 ? 12.994 1.560 2.470 1.00 83.12 86 PHE A N 1
ATOM 663 C CA . PHE A 1 86 ? 13.710 0.457 1.831 1.00 83.12 86 PHE A CA 1
ATOM 664 C C . PHE A 1 86 ? 14.730 0.977 0.809 1.00 83.12 86 PHE A C 1
ATOM 666 O O . PHE A 1 86 ? 15.901 0.629 0.899 1.00 83.12 86 PHE A O 1
ATOM 673 N N . LYS A 1 87 ? 14.324 1.889 -0.086 1.00 79.69 87 LYS A N 1
ATOM 674 C CA . LYS A 1 87 ? 15.205 2.453 -1.129 1.00 79.69 87 LYS A CA 1
ATOM 675 C C . LYS A 1 87 ? 16.430 3.188 -0.584 1.00 79.69 87 LYS A C 1
ATOM 677 O O . LYS A 1 87 ? 17.426 3.282 -1.280 1.00 79.69 87 LYS A O 1
ATOM 682 N N . THR A 1 88 ? 16.355 3.755 0.619 1.00 69.12 88 THR A N 1
ATOM 683 C CA . THR A 1 88 ? 17.482 4.484 1.231 1.00 69.12 88 THR A CA 1
ATOM 684 C C . THR A 1 88 ? 18.545 3.582 1.866 1.00 69.12 88 THR A C 1
ATOM 686 O O . THR A 1 88 ? 19.509 4.096 2.425 1.00 69.12 88 THR A O 1
ATOM 689 N N . ARG A 1 89 ? 18.340 2.259 1.878 1.00 60.00 89 ARG A N 1
ATOM 690 C CA . ARG A 1 89 ? 19.264 1.284 2.483 1.00 60.00 89 ARG A CA 1
ATOM 691 C C . ARG A 1 89 ? 20.177 0.589 1.466 1.00 60.00 89 ARG A C 1
ATOM 693 O O . ARG A 1 89 ? 21.071 -0.132 1.905 1.00 60.00 89 ARG A O 1
ATOM 700 N N . ASP A 1 90 ? 19.954 0.835 0.178 1.00 46.47 90 ASP A N 1
ATOM 701 C CA . ASP A 1 90 ? 20.752 0.358 -0.959 1.00 46.47 90 ASP A CA 1
ATOM 702 C C . ASP A 1 90 ? 21.620 1.497 -1.523 1.00 46.47 90 ASP A C 1
ATOM 704 O O . ASP A 1 90 ? 22.737 1.203 -2.008 1.00 46.47 90 ASP A O 1
#

Organism: NCBI:txid412755